Protein AF-A0A4Q2ZCG5-F1 (afdb_monomer_l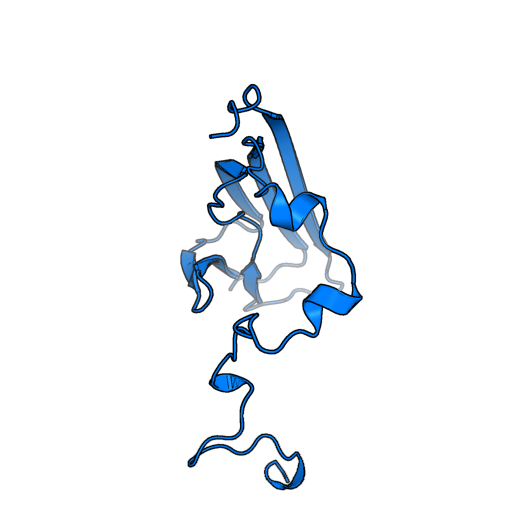ite)

Foldseek 3Di:
DDDWDPWADKDKDKDKDKAAAPFWDFFDKDKDQQAAADDPFKDWPDKDKAKPVGWDWDWDADPVRGTMIITTGGDTDRMIMMMMITIMIGTGDDDPPCRVPDDPVNVVDPPDPDPPPVVPDQDPVDGPDCVVVD

Radius of gyration: 21.61 Å; chains: 1; bounding box: 55×31×56 Å

Secondary structure (DSSP, 8-state):
-PPPPPPPPEEEEEEEEEEEEEEEE-SEEEEE--SPPPBTTEEEEEEEEEEES--PEEEEE-TT--EEEEEEE-S-EEEEEEEEEEEEEEPPP---HHHHH--TTGGGSTTS-----GGGS--SS----GGGG-

Structure (mmCIF, N/CA/C/O backbone):
data_AF-A0A4Q2ZCG5-F1
#
_entry.id   AF-A0A4Q2ZCG5-F1
#
loop_
_atom_site.group_PDB
_atom_site.id
_atom_site.type_symbol
_atom_site.label_atom_id
_atom_site.label_alt_id
_atom_site.label_comp_id
_atom_site.label_asym_id
_atom_site.label_entity_id
_atom_site.label_seq_id
_atom_site.pdbx_PDB_ins_code
_atom_site.Cartn_x
_atom_site.Cartn_y
_atom_site.Cartn_z
_atom_site.occupancy
_atom_site.B_iso_or_equiv
_atom_site.auth_seq_id
_atom_site.auth_comp_id
_atom_site.auth_asym_id
_atom_site.auth_atom_id
_atom_site.pdbx_PDB_model_num
ATOM 1 N N . MET A 1 1 ? 23.277 -1.415 -27.190 1.00 49.22 1 MET A N 1
ATOM 2 C CA . MET A 1 1 ? 22.906 -1.546 -25.762 1.00 49.22 1 MET A CA 1
ATOM 3 C C . MET A 1 1 ? 22.996 -0.164 -25.138 1.00 49.22 1 MET A C 1
ATOM 5 O O . MET A 1 1 ? 24.050 0.445 -25.248 1.00 49.22 1 MET A O 1
ATOM 9 N N . GLY A 1 2 ? 21.899 0.371 -24.598 1.00 56.81 2 GLY A N 1
ATOM 10 C CA . GLY A 1 2 ? 21.907 1.692 -23.958 1.00 56.81 2 GLY A CA 1
ATOM 11 C C . GLY A 1 2 ? 22.686 1.659 -22.643 1.00 56.81 2 GLY A C 1
ATOM 12 O O . GLY A 1 2 ? 22.575 0.694 -21.889 1.00 56.81 2 GLY A O 1
ATOM 13 N N . GLN A 1 3 ? 23.494 2.684 -22.386 1.00 56.38 3 GLN A N 1
ATOM 14 C CA . GLN A 1 3 ? 24.236 2.832 -21.134 1.00 56.38 3 GLN A CA 1
ATOM 15 C C . GLN A 1 3 ? 23.238 3.113 -19.990 1.00 56.38 3 GLN A C 1
ATOM 17 O O . GLN A 1 3 ? 22.343 3.942 -20.177 1.00 56.38 3 GLN A O 1
ATOM 22 N N . PRO A 1 4 ? 23.322 2.435 -18.829 1.00 59.47 4 PRO A N 1
ATOM 23 C CA . PRO A 1 4 ? 22.400 2.690 -17.728 1.00 59.47 4 PRO A CA 1
ATOM 24 C C . PRO A 1 4 ? 22.626 4.102 -17.176 1.00 59.47 4 PRO A C 1
ATOM 26 O O . PRO A 1 4 ? 23.760 4.495 -16.905 1.00 59.47 4 PRO A O 1
ATOM 29 N N . LEU A 1 5 ? 21.543 4.861 -16.994 1.00 59.69 5 LEU A N 1
ATOM 30 C CA . LEU A 1 5 ? 21.592 6.134 -16.272 1.00 59.69 5 LEU A CA 1
ATOM 31 C C . LEU A 1 5 ? 22.044 5.890 -14.816 1.00 59.69 5 LEU A C 1
ATOM 33 O O . LEU A 1 5 ? 21.872 4.782 -14.298 1.00 59.69 5 LEU A O 1
ATOM 37 N N . PRO A 1 6 ? 22.620 6.890 -14.125 1.00 67.38 6 PRO A N 1
ATOM 38 C CA . PRO A 1 6 ? 22.904 6.770 -12.698 1.00 67.38 6 PRO A CA 1
ATOM 39 C C . PRO A 1 6 ? 21.626 6.421 -11.912 1.00 67.38 6 PRO A C 1
ATOM 41 O O . PRO A 1 6 ? 20.523 6.771 -12.348 1.00 67.38 6 PRO A O 1
ATOM 44 N N . PRO A 1 7 ? 21.743 5.729 -10.760 1.00 71.25 7 PRO A N 1
ATOM 45 C CA . PRO A 1 7 ? 20.587 5.410 -9.933 1.00 71.25 7 PRO A CA 1
ATOM 46 C C . PRO A 1 7 ? 19.807 6.686 -9.612 1.00 71.25 7 PRO A C 1
ATOM 48 O O . PRO A 1 7 ? 20.383 7.704 -9.228 1.00 71.25 7 PRO A O 1
ATOM 51 N N . GLY A 1 8 ? 18.492 6.615 -9.793 1.00 82.31 8 GLY A N 1
ATOM 52 C CA . GLY A 1 8 ? 17.600 7.740 -9.578 1.00 82.31 8 GLY A CA 1
ATOM 53 C C . GLY A 1 8 ? 17.485 8.126 -8.099 1.00 82.31 8 GLY A C 1
ATOM 54 O O . GLY A 1 8 ? 17.989 7.428 -7.209 1.00 82.31 8 GLY A O 1
ATOM 55 N N . PRO A 1 9 ? 16.806 9.250 -7.818 1.00 91.88 9 PRO A N 1
ATOM 56 C CA . PRO A 1 9 ? 16.632 9.754 -6.463 1.00 91.88 9 PRO A CA 1
ATOM 57 C C . PRO A 1 9 ? 15.935 8.742 -5.544 1.00 91.88 9 PRO A C 1
ATOM 59 O O . PRO A 1 9 ? 15.133 7.906 -5.973 1.00 91.88 9 PRO A O 1
ATOM 62 N N . ILE A 1 10 ? 16.238 8.855 -4.248 1.00 95.25 10 ILE A N 1
ATOM 63 C CA . ILE A 1 10 ? 15.526 8.149 -3.182 1.00 95.25 10 ILE A CA 1
ATOM 64 C C . ILE A 1 10 ? 14.433 9.071 -2.649 1.00 95.25 10 ILE A C 1
ATOM 66 O O . ILE A 1 10 ? 14.727 10.160 -2.157 1.00 95.25 10 ILE A O 1
ATOM 70 N N . PHE A 1 11 ? 13.190 8.602 -2.666 1.00 95.94 11 PHE A N 1
ATOM 71 C CA . PHE A 1 11 ? 12.059 9.310 -2.079 1.00 95.94 11 PHE A CA 1
ATOM 72 C C . PHE A 1 11 ? 11.668 8.708 -0.736 1.00 95.94 11 PHE A C 1
ATOM 74 O O . PHE A 1 11 ? 11.770 7.499 -0.510 1.00 95.94 11 PHE A O 1
ATOM 81 N N . LYS A 1 12 ? 11.189 9.577 0.154 1.00 97.62 12 LYS A N 1
ATOM 82 C CA . LYS A 1 12 ? 10.501 9.206 1.390 1.00 97.62 12 LYS A CA 1
ATOM 83 C C . LYS A 1 12 ? 9.044 9.619 1.231 1.00 97.62 12 LYS A C 1
ATOM 85 O O . LYS A 1 12 ? 8.770 10.803 1.068 1.00 97.62 12 LYS A O 1
ATOM 90 N N . VAL A 1 13 ? 8.137 8.654 1.261 1.00 97.00 13 VAL A N 1
ATOM 91 C CA . VAL A 1 13 ? 6.699 8.866 1.088 1.00 97.00 13 VAL A CA 1
ATOM 92 C C . VAL A 1 13 ? 6.007 8.562 2.409 1.00 97.00 13 VAL A C 1
ATOM 94 O O . VAL A 1 13 ? 6.249 7.518 3.016 1.00 97.00 13 VAL A O 1
ATOM 97 N N . LEU A 1 14 ? 5.159 9.487 2.851 1.00 97.94 14 LEU A N 1
ATOM 98 C CA . LEU A 1 14 ? 4.271 9.320 3.993 1.00 97.94 14 LEU A CA 1
ATOM 99 C C . LEU A 1 14 ? 2.834 9.417 3.483 1.00 97.94 14 LEU A C 1
ATOM 101 O O . LEU A 1 14 ? 2.435 10.460 2.973 1.00 97.94 14 LEU A O 1
ATOM 105 N N . HIS A 1 15 ? 2.068 8.343 3.634 1.00 98.12 15 HIS A N 1
ATOM 106 C CA . HIS A 1 15 ? 0.624 8.345 3.430 1.00 98.12 15 HIS A CA 1
ATOM 107 C C . HIS A 1 15 ? -0.039 8.262 4.800 1.00 98.12 15 HIS A C 1
ATOM 109 O O . HIS A 1 15 ? 0.303 7.375 5.579 1.00 98.12 15 HIS A O 1
ATOM 115 N N . ARG A 1 16 ? -0.997 9.146 5.088 1.00 98.12 16 ARG A N 1
ATOM 116 C CA . ARG A 1 16 ? -1.832 9.035 6.285 1.00 98.12 16 ARG A CA 1
ATOM 117 C C . ARG A 1 16 ? -3.305 9.202 5.939 1.00 98.12 16 ARG A C 1
ATOM 119 O O . ARG A 1 16 ? -3.681 10.212 5.353 1.00 98.12 16 ARG A O 1
ATOM 126 N N . THR A 1 17 ? -4.114 8.240 6.360 1.00 98.38 17 THR A N 1
ATOM 127 C CA . THR A 1 17 ? -5.576 8.270 6.273 1.00 98.38 17 THR A CA 1
ATOM 128 C C . THR A 1 17 ? -6.137 8.252 7.686 1.00 98.38 17 THR A C 1
ATOM 130 O O . THR A 1 17 ? -5.731 7.419 8.495 1.00 98.38 17 THR A O 1
ATOM 133 N N . VAL A 1 18 ? -7.049 9.173 7.991 1.00 98.38 18 VAL A N 1
ATOM 134 C CA . VAL A 1 18 ? -7.738 9.238 9.284 1.00 98.38 18 VAL A CA 1
ATOM 135 C C . VAL A 1 18 ? -9.235 9.223 9.019 1.00 98.38 18 VAL A C 1
ATOM 137 O O . VAL A 1 18 ? -9.730 10.045 8.251 1.00 98.38 18 VAL A O 1
ATOM 140 N N . PHE A 1 19 ? -9.929 8.282 9.645 1.00 97.88 19 PHE A N 1
ATOM 141 C CA . PHE A 1 19 ? -11.381 8.236 9.712 1.00 97.88 19 PHE A CA 1
ATOM 142 C C . PHE A 1 19 ? -11.802 8.643 11.117 1.00 97.88 19 PHE A C 1
ATOM 144 O O . PHE A 1 19 ? -11.369 8.014 12.083 1.00 97.88 19 PHE A O 1
ATOM 151 N N . ASP A 1 20 ? -12.648 9.663 11.211 1.00 98.19 20 ASP A N 1
ATOM 152 C CA . ASP A 1 20 ? -13.323 10.071 12.438 1.00 98.19 20 ASP A CA 1
ATOM 153 C C . ASP A 1 20 ? -14.822 9.809 12.257 1.00 98.19 20 ASP A C 1
ATOM 155 O O . ASP A 1 20 ? -15.456 10.356 11.354 1.00 98.19 20 ASP A O 1
ATOM 159 N N . TYR A 1 21 ? -15.369 8.929 13.091 1.00 97.12 21 TYR A N 1
ATOM 160 C CA . TYR A 1 21 ? -16.764 8.506 13.053 1.00 97.12 21 TYR A CA 1
ATOM 161 C C . TYR A 1 21 ? -17.584 9.283 14.090 1.00 97.12 21 TYR A C 1
ATOM 163 O O . TYR A 1 21 ? -17.135 9.532 15.214 1.00 97.12 21 TYR A O 1
ATOM 171 N N . ASP A 1 22 ? -18.811 9.640 13.728 1.00 97.44 22 ASP A N 1
ATOM 172 C CA . ASP A 1 22 ? -19.776 10.319 14.597 1.00 97.44 22 ASP A CA 1
ATOM 173 C C . ASP A 1 22 ? -20.285 9.412 15.738 1.00 97.44 22 ASP A C 1
ATOM 175 O O . ASP A 1 22 ? -20.504 9.873 16.866 1.00 97.44 22 ASP A O 1
ATOM 179 N N . ALA A 1 23 ? -20.371 8.105 15.485 1.00 97.06 23 ALA A N 1
ATOM 180 C CA . ALA A 1 23 ? -20.676 7.057 16.456 1.00 97.06 23 ALA A CA 1
ATOM 181 C C . ALA A 1 23 ? -19.600 5.946 16.476 1.00 97.06 23 ALA A C 1
ATOM 183 O O . ALA A 1 23 ? -18.845 5.802 15.515 1.00 97.06 23 ALA A O 1
ATOM 184 N N . PRO A 1 24 ? -19.483 5.152 17.566 1.00 96.56 24 PRO A N 1
ATOM 185 C CA . PRO A 1 24 ? -18.571 4.010 17.600 1.00 96.56 24 PRO A CA 1
ATOM 186 C C . PRO A 1 24 ? -18.913 2.981 16.518 1.00 96.56 24 PRO A C 1
ATOM 188 O O . PRO A 1 24 ? -20.063 2.557 16.406 1.00 96.56 24 PRO A O 1
ATOM 191 N N . VAL A 1 25 ? -17.901 2.555 15.767 1.00 96.69 25 VAL A N 1
ATOM 192 C CA . VAL A 1 25 ? -17.990 1.449 14.809 1.00 96.69 25 VAL A CA 1
ATOM 193 C C . VAL A 1 25 ? -17.293 0.206 15.368 1.00 96.69 25 VAL A C 1
ATOM 195 O O . VAL A 1 25 ? -16.370 0.310 16.182 1.00 96.69 25 VAL A O 1
ATOM 198 N N . ARG A 1 26 ? -17.729 -0.974 14.918 1.00 95.44 26 ARG A N 1
ATOM 199 C CA . ARG A 1 26 ? -17.186 -2.293 15.287 1.00 95.44 26 ARG A CA 1
ATOM 200 C C . ARG A 1 26 ? -16.912 -3.115 14.044 1.00 95.44 26 ARG A C 1
ATOM 202 O O . ARG A 1 26 ? -17.400 -2.771 12.971 1.00 95.44 26 ARG A O 1
ATOM 209 N N . ASP A 1 27 ? -16.145 -4.187 14.220 1.00 93.75 27 ASP A N 1
ATOM 210 C CA . ASP A 1 27 ? -15.863 -5.176 13.177 1.00 93.75 27 ASP A CA 1
ATOM 211 C C . ASP A 1 27 ? -15.425 -4.522 11.857 1.00 93.75 27 ASP A C 1
ATOM 213 O O . ASP A 1 27 ? -15.906 -4.848 10.777 1.00 93.75 27 ASP A O 1
ATOM 217 N N . SER A 1 28 ? -14.511 -3.550 11.943 1.00 95.50 28 SER A N 1
ATOM 218 C CA . SER A 1 28 ? -14.011 -2.836 10.767 1.00 95.50 28 SER A CA 1
ATOM 219 C C . SER A 1 28 ? -12.973 -3.693 10.042 1.00 95.50 28 SER A C 1
ATOM 221 O O . SER A 1 28 ? -11.848 -3.866 10.523 1.00 95.50 28 SER A O 1
ATOM 223 N N . LEU A 1 29 ? -13.350 -4.232 8.881 1.00 97.25 29 LEU A N 1
ATOM 224 C CA . LEU A 1 29 ? -12.471 -5.001 7.997 1.00 97.25 29 LEU A CA 1
ATOM 225 C C . LEU A 1 29 ? -11.900 -4.093 6.912 1.00 97.25 29 LEU A C 1
ATOM 227 O O . LEU A 1 29 ? -12.645 -3.400 6.222 1.00 97.25 29 LEU A O 1
ATOM 231 N N . ASN A 1 30 ? -10.580 -4.111 6.742 1.00 97.75 30 ASN A N 1
ATOM 232 C CA . ASN A 1 30 ? -9.903 -3.198 5.831 1.00 97.75 30 ASN A CA 1
ATOM 233 C C . ASN A 1 30 ? -8.848 -3.916 4.994 1.00 97.75 30 ASN A C 1
ATOM 235 O O . ASN A 1 30 ? -8.073 -4.731 5.499 1.00 97.75 30 ASN A O 1
ATOM 239 N N . THR A 1 31 ? -8.771 -3.524 3.725 1.00 97.69 31 THR A N 1
ATOM 240 C CA . THR A 1 31 ? -7.748 -3.958 2.773 1.00 97.69 31 THR A CA 1
ATOM 241 C C . THR A 1 31 ? -7.009 -2.734 2.241 1.00 97.69 31 THR A C 1
ATOM 243 O O . THR A 1 31 ? -7.630 -1.772 1.796 1.00 97.69 31 THR A O 1
ATOM 246 N N . LEU A 1 32 ? -5.679 -2.755 2.293 1.00 97.38 32 LEU A N 1
ATOM 247 C CA . LEU A 1 32 ? -4.818 -1.632 1.939 1.00 97.38 32 LEU A CA 1
ATOM 248 C C . LEU A 1 32 ? -3.828 -2.012 0.838 1.00 97.38 32 LEU A C 1
ATOM 250 O O . LEU A 1 32 ? -3.139 -3.029 0.931 1.00 97.38 32 LEU A O 1
ATOM 254 N N . HIS A 1 33 ? -3.658 -1.100 -0.117 1.00 96.38 33 HIS A N 1
ATOM 255 C CA . HIS A 1 33 ? -2.631 -1.146 -1.160 1.00 96.38 33 HIS A CA 1
ATOM 256 C C . HIS A 1 33 ? -1.666 0.032 -0.969 1.00 96.38 33 HIS A C 1
ATOM 258 O O . HIS A 1 33 ? -1.613 0.965 -1.766 1.00 96.38 33 HIS A O 1
ATOM 264 N N . LEU A 1 34 ? -0.959 0.028 0.165 1.00 96.56 34 LEU A N 1
ATOM 265 C CA . LEU A 1 34 ? -0.073 1.119 0.599 1.00 96.56 34 LEU A CA 1
ATOM 266 C C . LEU A 1 34 ? 1.415 0.747 0.577 1.00 96.56 34 LEU A C 1
ATOM 268 O O . LEU A 1 34 ? 2.241 1.485 1.115 1.00 96.56 34 LEU A O 1
ATOM 272 N N . GLU A 1 35 ? 1.761 -0.386 -0.028 1.00 95.31 35 GLU A N 1
ATOM 273 C CA . GLU A 1 35 ? 3.138 -0.790 -0.292 1.00 95.31 35 GLU A CA 1
ATOM 274 C C . GLU A 1 35 ? 3.315 -0.999 -1.802 1.00 95.31 35 GLU A C 1
ATOM 276 O O . GLU A 1 35 ? 2.577 -1.785 -2.399 1.00 95.31 35 GLU A O 1
ATOM 281 N N . PRO A 1 36 ? 4.276 -0.316 -2.447 1.00 92.94 36 PRO A N 1
ATOM 282 C CA . PRO A 1 36 ? 4.525 -0.516 -3.863 1.00 92.94 36 PRO A CA 1
ATOM 283 C C . PRO A 1 36 ? 5.101 -1.909 -4.110 1.00 92.94 36 PRO A C 1
ATOM 285 O O . PRO A 1 36 ? 6.068 -2.312 -3.454 1.00 92.94 36 PRO A O 1
ATOM 288 N N . ARG A 1 37 ? 4.570 -2.605 -5.119 1.00 89.38 37 ARG A N 1
ATOM 289 C CA . ARG A 1 37 ? 5.207 -3.814 -5.650 1.00 89.38 37 ARG A CA 1
ATOM 290 C C . ARG A 1 37 ? 6.589 -3.491 -6.217 1.00 89.38 37 ARG A C 1
ATOM 292 O O . ARG A 1 37 ? 6.872 -2.360 -6.619 1.00 89.38 37 ARG A O 1
ATOM 299 N N . THR A 1 38 ? 7.443 -4.506 -6.291 1.00 81.06 38 THR A N 1
ATOM 300 C CA . THR A 1 38 ? 8.738 -4.363 -6.966 1.00 81.06 38 THR A CA 1
ATOM 301 C C . THR A 1 38 ? 8.517 -4.179 -8.461 1.00 81.06 38 THR A C 1
ATOM 303 O O . THR A 1 38 ? 7.670 -4.844 -9.057 1.00 81.06 38 THR A O 1
ATOM 306 N N . PHE A 1 39 ? 9.268 -3.264 -9.066 1.00 84.75 39 PHE A N 1
ATOM 307 C CA . PHE A 1 39 ? 9.116 -2.923 -10.471 1.00 84.75 39 PHE A CA 1
ATOM 308 C C . PHE A 1 39 ? 10.489 -2.708 -11.121 1.00 84.75 39 PHE A C 1
ATOM 310 O O . PHE A 1 39 ? 11.405 -2.248 -10.439 1.00 84.75 39 PHE A O 1
ATOM 317 N N . PRO A 1 40 ? 10.685 -3.004 -12.420 1.00 85.62 40 PRO A N 1
ATOM 318 C CA . PRO A 1 40 ? 12.027 -2.974 -13.011 1.00 85.62 40 PRO A CA 1
ATOM 319 C C . PRO A 1 40 ? 12.709 -1.598 -12.944 1.00 85.62 40 PRO A C 1
ATOM 321 O O . PRO A 1 40 ? 13.932 -1.511 -12.914 1.00 85.62 40 PRO A O 1
ATOM 324 N N . PHE A 1 41 ? 11.917 -0.528 -12.873 1.00 87.81 41 PHE A N 1
ATOM 325 C CA . PHE A 1 41 ? 12.379 0.862 -12.825 1.00 87.81 41 PHE A CA 1
ATOM 326 C C . PHE A 1 41 ? 12.145 1.526 -11.455 1.00 87.81 41 PHE A C 1
ATOM 328 O O . PHE A 1 41 ? 12.355 2.726 -11.294 1.00 87.81 41 PHE A O 1
ATOM 335 N N . GLN A 1 42 ? 11.743 0.762 -10.433 1.00 90.56 42 GLN A N 1
ATOM 336 C CA . GLN A 1 42 ? 11.585 1.271 -9.071 1.00 90.56 42 GLN A CA 1
ATOM 337 C C . GLN A 1 42 ? 11.782 0.169 -8.028 1.00 90.56 42 GLN A C 1
ATOM 339 O O . GLN A 1 42 ? 11.108 -0.861 -8.042 1.00 90.56 42 GLN A O 1
ATOM 344 N N . ARG A 1 43 ? 12.644 0.433 -7.047 1.00 91.00 43 ARG A N 1
ATOM 345 C CA . ARG A 1 43 ? 12.888 -0.467 -5.919 1.00 91.00 43 ARG A CA 1
ATOM 346 C C . ARG A 1 43 ? 12.321 0.099 -4.623 1.00 91.00 43 ARG A C 1
ATOM 348 O O . ARG A 1 43 ? 12.676 1.205 -4.220 1.00 91.00 43 ARG A O 1
ATOM 355 N N . THR A 1 44 ? 11.505 -0.687 -3.929 1.00 93.94 44 THR A N 1
ATOM 356 C CA . THR A 1 44 ? 11.084 -0.394 -2.552 1.00 93.94 44 THR A CA 1
ATOM 357 C C . THR A 1 44 ? 12.218 -0.773 -1.597 1.00 93.94 44 THR A C 1
ATOM 359 O O . THR A 1 44 ? 12.629 -1.927 -1.549 1.00 93.94 44 THR A O 1
ATOM 362 N N . LEU A 1 45 ? 12.762 0.202 -0.864 1.00 94.56 45 LEU A N 1
ATOM 363 C CA . LEU A 1 45 ? 13.845 -0.003 0.109 1.00 94.56 45 LEU A CA 1
ATOM 364 C C . LEU A 1 45 ? 13.304 -0.371 1.496 1.00 94.56 45 LEU A C 1
ATOM 366 O O . LEU A 1 45 ? 13.912 -1.153 2.217 1.00 94.56 45 LEU A O 1
ATOM 370 N N . SER A 1 46 ? 12.180 0.228 1.883 1.00 95.94 46 SER A N 1
ATOM 371 C CA . SER A 1 46 ? 11.461 -0.086 3.118 1.00 95.94 46 SER A CA 1
ATOM 372 C C . SER A 1 46 ? 10.012 0.358 2.984 1.00 95.94 46 SER A C 1
ATOM 374 O O . SER A 1 46 ? 9.773 1.448 2.464 1.00 95.94 46 SER A O 1
ATOM 376 N N . ALA A 1 47 ? 9.074 -0.411 3.518 1.00 96.31 47 ALA A N 1
ATOM 377 C CA . ALA A 1 47 ? 7.678 -0.021 3.651 1.00 96.31 47 ALA A CA 1
ATOM 378 C C . ALA A 1 47 ? 7.172 -0.490 5.015 1.00 96.31 47 ALA A C 1
ATOM 380 O O . ALA A 1 47 ? 7.409 -1.631 5.406 1.00 96.31 47 ALA A O 1
ATOM 381 N N . VAL A 1 48 ? 6.534 0.406 5.763 1.00 96.75 48 VAL A N 1
ATOM 382 C CA . VAL A 1 48 ? 5.953 0.098 7.072 1.00 96.75 48 VAL A CA 1
ATOM 383 C C . VAL A 1 48 ? 4.557 0.681 7.124 1.00 96.75 48 VAL A C 1
ATOM 385 O O . VAL A 1 48 ? 4.391 1.882 6.916 1.00 96.75 48 VAL A O 1
ATOM 388 N N . VAL A 1 49 ? 3.583 -0.163 7.454 1.00 97.62 49 VAL A N 1
ATOM 389 C CA . VAL A 1 49 ? 2.199 0.237 7.706 1.00 97.62 49 VAL A CA 1
ATOM 390 C C . VAL A 1 49 ? 1.932 0.180 9.205 1.00 97.62 49 VAL A C 1
ATOM 392 O O . VAL A 1 49 ? 2.257 -0.803 9.871 1.00 97.62 49 VAL A O 1
ATOM 395 N N . LYS A 1 50 ? 1.339 1.244 9.738 1.00 97.75 50 LYS A N 1
ATOM 396 C CA . LYS A 1 50 ? 0.859 1.349 11.113 1.00 97.75 50 LYS A CA 1
ATOM 397 C C . LYS A 1 50 ? -0.636 1.608 11.096 1.00 97.75 50 LYS A C 1
ATOM 399 O O . LYS A 1 50 ? -1.117 2.388 10.281 1.00 97.75 50 LYS A O 1
ATOM 404 N N . VAL A 1 51 ? -1.343 0.964 12.014 1.00 98.25 51 VAL A N 1
ATOM 405 C CA . VAL A 1 51 ? -2.788 1.109 12.186 1.00 98.25 51 VAL A CA 1
ATOM 406 C C . VAL A 1 51 ? -3.068 1.412 13.652 1.00 98.25 51 VAL A C 1
ATOM 408 O O . VAL A 1 51 ? -2.490 0.778 14.536 1.00 98.25 51 VAL A O 1
ATOM 411 N N . LEU A 1 52 ? -3.932 2.392 13.895 1.00 97.81 52 LEU A N 1
ATOM 412 C CA . LEU A 1 52 ? -4.479 2.741 15.199 1.00 97.81 52 LEU A CA 1
ATOM 413 C C . LEU A 1 52 ? -6.013 2.705 15.111 1.00 97.81 52 LEU A C 1
ATOM 415 O O . LEU A 1 52 ? -6.552 3.384 14.240 1.00 97.81 52 LEU A O 1
ATOM 419 N N . PRO A 1 53 ? -6.726 1.971 15.986 1.00 97.25 53 PRO A N 1
ATOM 420 C CA . PRO A 1 53 ? -6.223 1.179 17.112 1.00 97.25 53 PRO A CA 1
ATOM 421 C C . PRO A 1 53 ? -5.283 0.046 16.688 1.00 97.25 53 PRO A C 1
ATOM 423 O O . PRO A 1 53 ? -5.395 -0.492 15.588 1.00 97.25 53 PRO A O 1
ATOM 426 N N . ALA A 1 54 ? -4.323 -0.285 17.556 1.00 96.50 54 ALA A N 1
ATOM 427 C CA . ALA A 1 54 ? -3.312 -1.287 17.244 1.00 96.50 54 ALA A CA 1
ATOM 428 C C . ALA A 1 54 ? -3.971 -2.655 17.031 1.00 96.50 54 ALA A C 1
ATOM 430 O O . ALA A 1 54 ? -4.626 -3.192 17.922 1.00 96.50 54 ALA A O 1
ATOM 431 N N . THR A 1 55 ? -3.777 -3.219 15.844 1.00 96.06 55 THR A N 1
ATOM 432 C CA . THR A 1 55 ? -4.297 -4.532 15.465 1.00 96.06 55 THR A CA 1
ATOM 433 C C . THR A 1 55 ? -3.274 -5.282 14.618 1.00 96.06 55 THR A C 1
ATOM 435 O O . THR A 1 55 ? -2.277 -4.719 14.152 1.00 96.06 55 THR A O 1
ATOM 438 N N . ARG A 1 56 ? -3.502 -6.579 14.422 1.00 96.44 56 ARG A N 1
ATOM 439 C CA . ARG A 1 56 ? -2.653 -7.413 13.582 1.00 96.44 56 ARG A CA 1
ATOM 440 C C . ARG A 1 56 ? -2.915 -7.105 12.110 1.00 96.44 56 ARG A C 1
ATOM 442 O O . ARG A 1 56 ? -4.014 -7.318 11.607 1.00 96.44 56 ARG A O 1
ATOM 449 N N . VAL A 1 57 ? -1.864 -6.695 11.409 1.00 97.50 57 VAL A N 1
ATOM 450 C CA . VAL A 1 57 ? -1.880 -6.501 9.956 1.00 97.50 57 VAL A CA 1
ATOM 451 C C . VAL A 1 57 ? -1.281 -7.734 9.281 1.00 97.50 57 VAL A C 1
ATOM 453 O O . VAL A 1 57 ? -0.133 -8.100 9.534 1.00 97.50 57 VAL A O 1
ATOM 456 N N . ARG A 1 58 ? -2.063 -8.402 8.432 1.00 97.44 58 ARG A N 1
ATOM 457 C CA . ARG A 1 58 ? -1.607 -9.479 7.544 1.00 97.44 58 ARG A CA 1
ATOM 458 C C . ARG A 1 58 ? -1.118 -8.867 6.236 1.00 97.44 58 ARG A C 1
ATOM 460 O O . ARG A 1 58 ? -1.769 -7.971 5.719 1.00 97.44 58 ARG A O 1
ATOM 467 N N . ARG A 1 59 ? -0.013 -9.368 5.688 1.00 96.62 59 ARG A N 1
ATOM 468 C CA . ARG A 1 59 ? 0.547 -8.947 4.394 1.00 96.62 59 ARG A CA 1
ATOM 469 C C . ARG A 1 59 ? 0.585 -10.146 3.451 1.00 96.62 59 ARG A C 1
ATOM 471 O O . ARG A 1 59 ? 1.080 -11.197 3.851 1.00 96.62 59 ARG A O 1
ATOM 478 N N . PHE A 1 60 ? 0.084 -9.995 2.231 1.00 96.19 60 PHE A N 1
ATOM 479 C CA . PHE A 1 60 ? 0.087 -11.034 1.195 1.00 96.19 60 PHE A CA 1
ATOM 480 C C . PHE A 1 60 ? 0.117 -10.410 -0.209 1.00 96.19 60 PHE A C 1
ATOM 482 O O . PHE A 1 60 ? 0.008 -9.193 -0.348 1.00 96.19 60 PHE A O 1
ATOM 489 N N . HIS A 1 61 ? 0.297 -11.238 -1.238 1.00 95.38 61 HIS A N 1
ATOM 490 C CA . HIS A 1 61 ? 0.198 -10.829 -2.641 1.00 95.38 61 HIS A CA 1
ATOM 491 C C . HIS A 1 61 ? -1.175 -11.226 -3.190 1.00 95.38 61 HIS A C 1
ATOM 493 O O . HIS A 1 61 ? -1.623 -12.350 -2.954 1.00 95.38 61 HIS A O 1
ATOM 499 N N . ASP A 1 62 ? -1.864 -10.295 -3.851 1.00 91.56 62 ASP A N 1
ATOM 500 C CA . ASP A 1 62 ? -3.137 -10.578 -4.523 1.00 91.56 62 ASP A CA 1
ATOM 501 C C . ASP A 1 62 ? -2.918 -11.270 -5.885 1.00 91.56 62 ASP A C 1
ATOM 503 O O . ASP A 1 62 ? -1.788 -11.532 -6.298 1.00 91.56 62 ASP A O 1
ATOM 507 N N . 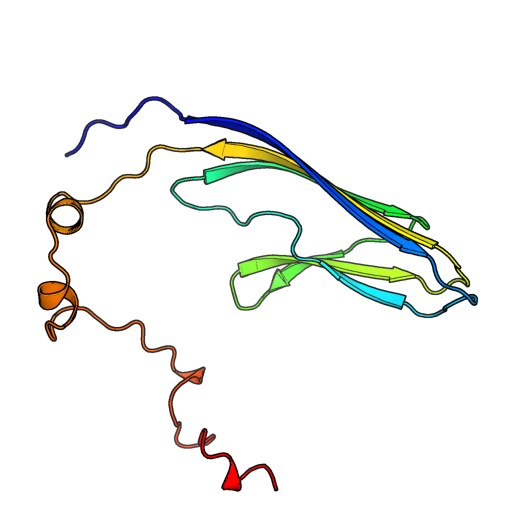LEU A 1 63 ? -4.006 -11.545 -6.613 1.00 89.50 63 LEU A N 1
ATOM 508 C CA . LEU A 1 63 ? -3.960 -12.167 -7.946 1.00 89.50 63 LEU A CA 1
ATOM 509 C C . LEU A 1 63 ? -3.154 -11.351 -8.981 1.00 89.50 63 LEU A C 1
ATOM 511 O O . LEU A 1 63 ? -2.727 -11.891 -9.998 1.00 89.50 63 LEU A O 1
ATOM 515 N N . PHE A 1 64 ? -2.954 -10.056 -8.736 1.00 88.19 64 PHE A N 1
ATOM 516 C CA . PHE A 1 64 ? -2.225 -9.135 -9.607 1.00 88.19 64 PHE A CA 1
ATOM 517 C C . PHE A 1 64 ? -0.803 -8.845 -9.097 1.00 88.19 64 PHE A C 1
ATOM 519 O O . PHE A 1 64 ? -0.144 -7.921 -9.593 1.00 88.19 64 PHE A O 1
ATOM 526 N N . GLU A 1 65 ? -0.328 -9.626 -8.119 1.00 89.00 65 GLU A N 1
ATOM 527 C CA . GLU A 1 65 ? 0.968 -9.482 -7.450 1.00 89.00 65 GLU A CA 1
ATOM 528 C C . GLU A 1 65 ? 1.150 -8.143 -6.713 1.00 89.00 65 GLU A C 1
ATOM 530 O O . GLU A 1 65 ? 2.273 -7.737 -6.382 1.00 89.00 65 GLU A O 1
ATOM 535 N N . ASN A 1 66 ? 0.057 -7.436 -6.415 1.00 92.50 66 ASN A N 1
ATOM 536 C CA . ASN A 1 66 ? 0.109 -6.254 -5.567 1.00 92.50 66 ASN A CA 1
ATOM 537 C C . ASN A 1 66 ? 0.351 -6.670 -4.119 1.00 92.50 66 ASN A C 1
ATOM 539 O O . ASN A 1 66 ? -0.240 -7.630 -3.618 1.00 92.50 66 ASN A O 1
ATOM 543 N N . VAL A 1 67 ? 1.172 -5.894 -3.411 1.00 95.88 67 VAL A N 1
ATOM 544 C CA . VAL A 1 67 ? 1.350 -6.092 -1.975 1.00 95.88 67 VAL A CA 1
ATOM 545 C C . VAL A 1 67 ? 0.126 -5.556 -1.242 1.00 95.88 67 VAL A C 1
ATOM 547 O O . VAL A 1 67 ? -0.088 -4.347 -1.132 1.00 95.88 67 VAL A O 1
ATOM 550 N N . THR A 1 68 ? -0.653 -6.482 -0.705 1.00 97.44 68 THR A N 1
ATOM 551 C CA . THR A 1 68 ? -1.912 -6.213 -0.023 1.00 97.44 68 THR A CA 1
ATOM 552 C C . THR A 1 68 ? -1.738 -6.382 1.477 1.00 97.44 68 THR A C 1
ATOM 554 O O . THR A 1 68 ? -1.151 -7.360 1.948 1.00 97.44 68 THR A O 1
ATOM 557 N N . HIS A 1 69 ? -2.267 -5.431 2.242 1.00 97.88 69 HIS A N 1
ATOM 558 C CA . HIS A 1 69 ? -2.356 -5.527 3.693 1.00 97.88 69 HIS A CA 1
ATOM 559 C C . HIS A 1 69 ? -3.811 -5.668 4.113 1.00 97.88 69 HIS A C 1
ATOM 561 O O . HIS A 1 69 ? -4.665 -4.931 3.638 1.00 97.88 69 HIS A O 1
ATOM 567 N N . HIS A 1 70 ? -4.094 -6.577 5.034 1.00 98.12 70 HIS A N 1
ATOM 568 C CA . HIS A 1 70 ? -5.430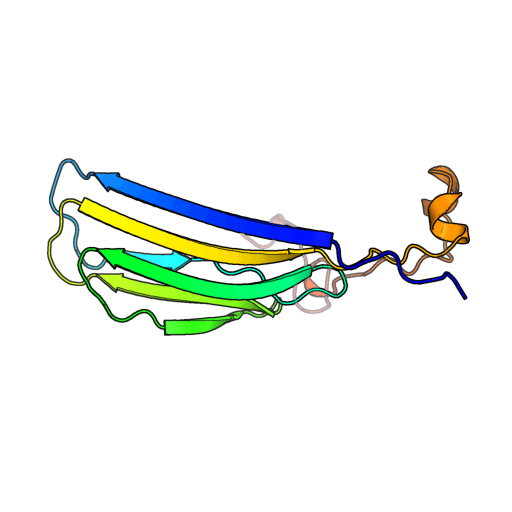 -6.783 5.578 1.00 98.12 70 HIS A CA 1
ATOM 569 C C . HIS A 1 70 ? -5.395 -6.735 7.094 1.00 98.12 70 HIS A C 1
ATOM 571 O O . HIS A 1 70 ? -4.542 -7.372 7.714 1.00 98.12 70 HIS A O 1
ATOM 577 N N . PHE A 1 71 ? -6.340 -6.027 7.695 1.00 98.25 71 PHE A N 1
ATOM 578 C CA . PHE A 1 71 ? -6.496 -5.994 9.142 1.00 98.25 71 PHE A CA 1
ATOM 579 C C . PHE A 1 71 ? -7.963 -5.873 9.539 1.00 98.25 71 PHE A C 1
ATOM 581 O O . PHE A 1 71 ? -8.818 -5.466 8.752 1.00 98.25 71 PHE A O 1
ATOM 588 N N . GLU A 1 72 ? -8.226 -6.227 10.791 1.00 97.94 72 GLU A N 1
ATOM 589 C CA . GLU A 1 72 ? -9.558 -6.227 11.386 1.00 97.94 72 GLU A CA 1
ATOM 590 C C . GLU A 1 72 ? -9.493 -5.489 12.727 1.00 97.94 72 GLU A C 1
ATOM 592 O O . GLU A 1 72 ? -8.622 -5.768 13.555 1.00 97.94 72 GLU A O 1
ATOM 597 N N . VAL A 1 73 ? -10.393 -4.529 12.943 1.00 97.62 73 VAL A N 1
ATOM 598 C CA . VAL A 1 73 ? -10.568 -3.844 14.231 1.00 97.62 73 VAL A CA 1
ATOM 599 C C . VAL A 1 73 ? -11.918 -4.258 14.805 1.00 97.62 73 VAL A C 1
ATOM 601 O O . VAL A 1 73 ? -12.953 -3.711 14.436 1.00 97.62 73 VAL A O 1
ATOM 604 N N . LEU A 1 74 ? -11.892 -5.253 15.693 1.00 95.56 74 LEU A N 1
ATOM 605 C CA . LEU A 1 74 ? -13.095 -5.848 16.295 1.00 95.56 74 LEU A CA 1
ATOM 606 C C . LEU A 1 74 ? -13.683 -4.980 17.425 1.00 95.56 74 LEU A C 1
ATOM 608 O O . LEU A 1 74 ? -14.882 -4.996 17.692 1.00 95.56 74 LEU A O 1
ATOM 612 N N . GLY A 1 75 ? -12.827 -4.219 18.113 1.00 95.06 75 GLY A N 1
ATOM 613 C CA . GLY A 1 75 ? -13.234 -3.342 19.210 1.00 95.06 75 GLY A CA 1
ATOM 614 C C . GLY A 1 75 ? -13.977 -2.092 18.736 1.00 95.06 75 GLY A C 1
ATOM 615 O O . GLY A 1 75 ? -13.725 -1.587 17.639 1.00 95.06 75 GLY A O 1
ATOM 616 N N . ASP A 1 76 ? -14.843 -1.567 19.608 1.00 96.75 76 ASP A N 1
ATOM 617 C CA . ASP A 1 76 ? -15.470 -0.258 19.421 1.00 96.75 76 ASP A CA 1
ATOM 618 C C . ASP A 1 76 ? -14.392 0.816 19.241 1.00 96.75 76 ASP A C 1
ATOM 620 O O . ASP A 1 76 ? -13.487 0.960 20.069 1.00 96.75 76 ASP A O 1
ATOM 624 N N . HIS A 1 77 ? -14.499 1.603 18.178 1.00 97.38 77 HIS A N 1
ATOM 625 C CA . HIS A 1 77 ? -13.640 2.761 17.970 1.00 97.38 77 HIS A CA 1
ATOM 626 C C . HIS A 1 77 ? -14.401 3.879 17.268 1.00 97.38 77 HIS A C 1
ATOM 628 O O . HIS A 1 77 ? -15.309 3.647 16.479 1.00 97.38 77 HIS A O 1
ATOM 634 N N . ARG A 1 78 ? -14.023 5.122 17.570 1.00 98.31 78 ARG A N 1
ATOM 635 C CA . ARG A 1 78 ? -14.517 6.321 16.870 1.00 98.31 78 ARG A CA 1
ATOM 636 C C . ARG A 1 78 ? -13.490 6.903 15.911 1.00 98.31 78 ARG A C 1
ATOM 638 O O . ARG A 1 78 ? -13.801 7.828 15.177 1.00 98.31 78 ARG A O 1
ATOM 645 N N . ARG A 1 79 ? -12.266 6.377 15.932 1.00 98.19 79 ARG A N 1
ATOM 646 C CA . ARG A 1 79 ? -11.173 6.854 15.099 1.00 98.19 79 ARG A CA 1
ATOM 647 C C . ARG A 1 79 ? -10.346 5.687 14.597 1.00 98.19 79 ARG A C 1
ATOM 649 O O . ARG A 1 79 ? -9.965 4.833 15.394 1.00 98.19 79 ARG A O 1
ATOM 656 N N . LEU A 1 80 ? -10.071 5.680 13.299 1.00 98.31 80 LEU A N 1
ATOM 657 C CA . LEU A 1 80 ? -9.163 4.752 12.634 1.00 98.31 80 LEU A CA 1
ATOM 658 C C . LEU A 1 80 ? -8.091 5.570 11.913 1.00 98.31 80 LEU A C 1
ATOM 660 O O . LEU A 1 80 ? -8.401 6.370 11.037 1.00 98.31 80 LEU A O 1
ATOM 664 N N . GLU A 1 81 ? -6.830 5.381 12.278 1.00 98.50 81 GLU A N 1
ATOM 665 C CA . GLU A 1 81 ? -5.689 6.032 11.641 1.00 98.50 81 GLU A CA 1
ATOM 666 C C . GLU A 1 81 ? -4.776 4.982 11.015 1.00 98.50 81 GLU A C 1
ATOM 668 O O . GLU A 1 81 ? -4.327 4.046 11.673 1.00 98.50 81 GLU A O 1
ATOM 673 N N . ILE A 1 82 ? -4.504 5.151 9.726 1.00 98.50 82 ILE A N 1
ATOM 674 C CA . ILE A 1 82 ? -3.641 4.285 8.933 1.00 98.50 82 ILE A CA 1
ATOM 675 C C . ILE A 1 82 ? -2.502 5.148 8.409 1.00 98.50 82 ILE A C 1
ATOM 677 O O . ILE A 1 82 ? -2.727 6.154 7.737 1.00 98.50 82 ILE A O 1
ATOM 681 N N . GLU A 1 83 ? -1.271 4.751 8.697 1.00 98.50 83 GLU A N 1
ATOM 682 C CA . GLU A 1 83 ? -0.070 5.447 8.253 1.00 98.50 83 GLU A CA 1
ATOM 683 C C . GLU A 1 83 ? 0.844 4.477 7.501 1.00 98.50 83 GLU A C 1
ATOM 685 O O . GLU A 1 83 ? 1.204 3.426 8.024 1.00 98.50 83 GLU A O 1
ATOM 690 N N . SER A 1 84 ? 1.259 4.839 6.288 1.00 98.25 84 SER A N 1
ATOM 691 C CA . SER A 1 84 ? 2.293 4.130 5.533 1.00 98.25 84 SER A CA 1
ATOM 692 C C . SER A 1 84 ? 3.519 5.016 5.356 1.00 98.25 84 SER A C 1
ATOM 694 O O . SER A 1 84 ? 3.421 6.163 4.916 1.00 98.25 84 SER A O 1
ATOM 696 N N . ARG A 1 85 ? 4.691 4.479 5.700 1.00 98.31 85 ARG A N 1
ATOM 697 C CA . ARG A 1 85 ? 5.999 5.115 5.512 1.00 98.31 85 ARG A CA 1
ATOM 698 C C . ARG A 1 85 ? 6.829 4.274 4.566 1.00 98.31 85 ARG A C 1
ATOM 700 O O . ARG A 1 85 ? 7.195 3.146 4.894 1.00 98.31 85 ARG A O 1
ATOM 707 N N . ILE A 1 86 ? 7.162 4.844 3.417 1.00 97.88 86 ILE A N 1
ATOM 708 C CA . ILE A 1 86 ? 7.828 4.133 2.332 1.00 97.88 86 ILE A CA 1
ATOM 709 C C . ILE A 1 86 ? 9.111 4.872 1.969 1.00 97.88 86 I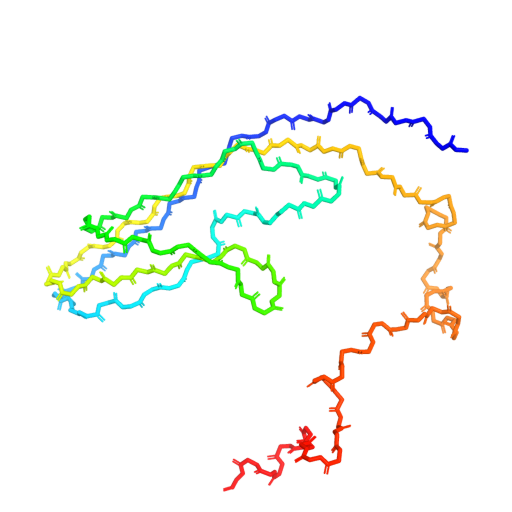LE A C 1
ATOM 711 O O . ILE A 1 86 ? 9.146 6.099 1.879 1.00 97.88 86 ILE A O 1
ATOM 715 N N . ARG A 1 87 ? 10.181 4.119 1.731 1.00 97.12 87 ARG A N 1
ATOM 716 C CA . ARG A 1 87 ? 11.380 4.605 1.054 1.00 97.12 87 ARG A CA 1
ATOM 717 C C . ARG A 1 87 ? 11.492 3.875 -0.266 1.00 97.12 87 ARG A C 1
ATOM 719 O O . ARG A 1 87 ? 11.585 2.650 -0.270 1.00 97.12 87 ARG A O 1
ATOM 726 N N . ILE A 1 88 ? 11.501 4.617 -1.362 1.00 95.44 88 ILE A N 1
ATOM 727 C CA . ILE A 1 88 ? 11.651 4.064 -2.709 1.00 95.44 88 ILE A CA 1
ATOM 728 C C . ILE A 1 88 ? 12.876 4.665 -3.379 1.00 95.44 88 ILE A C 1
ATOM 730 O O . ILE A 1 88 ? 13.263 5.794 -3.085 1.00 95.44 88 ILE A O 1
ATOM 734 N N . GLN A 1 89 ? 13.477 3.905 -4.279 1.00 93.12 89 GLN A N 1
ATOM 735 C CA . GLN A 1 89 ? 14.544 4.354 -5.151 1.00 93.12 89 GLN A CA 1
ATOM 736 C C . GLN A 1 89 ? 14.086 4.193 -6.591 1.00 93.12 89 GLN A C 1
ATOM 738 O O . GLN A 1 89 ? 13.740 3.084 -7.010 1.00 93.12 89 GLN A O 1
ATOM 743 N N . ASN A 1 90 ? 14.125 5.283 -7.350 1.00 91.19 90 ASN A N 1
ATOM 744 C CA . ASN A 1 90 ? 13.908 5.199 -8.785 1.00 91.19 90 ASN A CA 1
ATOM 745 C C . ASN A 1 90 ? 15.128 4.546 -9.429 1.00 91.19 90 ASN A C 1
ATOM 747 O O . ASN A 1 90 ? 16.272 4.895 -9.133 1.00 91.19 90 ASN A O 1
ATOM 751 N N . LEU A 1 91 ? 14.884 3.585 -10.308 1.00 88.50 91 LEU A N 1
ATOM 752 C CA . LEU A 1 91 ? 15.914 2.970 -11.128 1.00 88.50 91 LEU A CA 1
ATOM 753 C C . LEU A 1 91 ? 15.813 3.545 -12.549 1.00 88.50 91 LEU A C 1
ATOM 755 O O . LEU A 1 91 ? 14.752 4.037 -12.939 1.00 88.50 91 LEU A O 1
ATOM 759 N N . PRO A 1 92 ? 16.901 3.509 -13.327 1.00 84.00 92 PRO A N 1
ATOM 760 C CA . PRO A 1 92 ? 16.879 3.918 -14.724 1.00 84.00 92 PRO A CA 1
ATOM 761 C C . PRO A 1 92 ? 15.761 3.225 -15.504 1.00 84.00 92 PRO A C 1
ATOM 763 O O . PRO A 1 92 ? 15.679 1.996 -15.527 1.00 84.00 92 PRO A O 1
ATOM 766 N N . LEU A 1 93 ? 14.922 4.013 -16.175 1.00 78.44 93 LEU A N 1
ATOM 767 C CA . LEU A 1 93 ? 13.987 3.477 -17.154 1.00 78.44 93 LEU A CA 1
ATOM 768 C C . LEU A 1 93 ? 14.758 3.162 -18.439 1.00 78.44 93 LEU A C 1
ATOM 770 O O . LEU A 1 93 ? 15.323 4.057 -19.067 1.00 78.44 93 LEU A O 1
ATOM 774 N N . ILE A 1 94 ? 14.767 1.893 -18.838 1.00 76.44 94 ILE A N 1
ATOM 775 C CA . ILE A 1 94 ? 15.338 1.465 -20.115 1.00 76.44 94 ILE A CA 1
ATOM 776 C C . ILE A 1 94 ? 14.199 1.407 -21.130 1.00 76.44 94 ILE A C 1
ATOM 778 O O . ILE A 1 94 ? 13.428 0.451 -21.150 1.00 76.44 94 ILE A O 1
ATOM 782 N N . VAL A 1 95 ? 14.088 2.438 -21.966 1.00 78.19 95 VAL A N 1
ATOM 783 C CA . VAL A 1 95 ? 13.134 2.461 -23.082 1.00 78.19 95 VAL A CA 1
ATOM 784 C C . VAL A 1 95 ? 13.865 2.040 -24.362 1.00 78.19 95 VAL A C 1
ATOM 786 O O . VAL A 1 95 ? 14.866 2.680 -24.698 1.00 78.19 95 VAL A O 1
ATOM 789 N N . PRO A 1 96 ? 13.412 1.006 -25.097 1.00 80.75 96 PRO A N 1
ATOM 790 C CA . PRO A 1 96 ? 13.974 0.667 -26.405 1.00 80.75 96 PRO A CA 1
ATOM 791 C C . PRO A 1 96 ? 13.905 1.853 -27.373 1.00 80.75 96 PRO A C 1
ATOM 793 O O . PRO A 1 96 ? 12.932 2.601 -27.356 1.00 80.75 96 PRO A O 1
ATOM 796 N N . GLN A 1 97 ? 14.899 2.012 -28.252 1.00 81.00 97 GLN A N 1
ATOM 797 C CA . GLN A 1 97 ? 14.947 3.139 -29.196 1.00 81.00 97 GLN A CA 1
ATOM 798 C C . GLN A 1 97 ? 13.692 3.222 -30.079 1.00 81.00 97 GLN A C 1
ATOM 800 O O . GLN A 1 97 ? 13.152 4.309 -30.260 1.00 81.00 97 GLN A O 1
ATOM 805 N N . ALA A 1 98 ? 13.182 2.075 -30.542 1.00 79.88 98 ALA A N 1
ATOM 806 C CA . ALA A 1 98 ? 11.926 2.004 -31.288 1.00 79.88 98 ALA A CA 1
ATOM 807 C C . ALA A 1 98 ? 10.752 2.605 -30.494 1.00 79.88 98 ALA A C 1
ATOM 809 O O . ALA A 1 98 ? 9.993 3.404 -31.024 1.00 79.88 98 ALA A O 1
ATOM 810 N N . SER A 1 99 ? 10.651 2.306 -29.195 1.00 81.06 99 SER A N 1
ATOM 811 C CA . SER A 1 99 ? 9.601 2.851 -28.325 1.00 81.06 99 SER A CA 1
ATOM 812 C C . SER A 1 99 ? 9.765 4.349 -28.037 1.00 81.06 99 SER A C 1
ATOM 814 O O . SER A 1 99 ? 8.776 5.015 -27.759 1.00 81.06 99 SER A O 1
ATOM 816 N N . GLN A 1 100 ? 10.986 4.894 -28.102 1.00 80.31 100 GLN A N 1
ATOM 817 C CA . GLN A 1 100 ? 11.237 6.335 -27.925 1.00 80.31 100 GLN A CA 1
ATOM 818 C C . GLN A 1 100 ? 10.794 7.164 -29.138 1.00 80.31 100 GLN A C 1
ATOM 820 O O . GLN A 1 100 ? 10.501 8.347 -28.994 1.00 80.31 100 GLN A O 1
ATOM 825 N N . GLN A 1 101 ? 10.783 6.553 -30.324 1.00 83.94 101 GLN A N 1
ATOM 826 C CA . GLN A 1 101 ? 10.453 7.204 -31.596 1.00 83.94 101 GLN A CA 1
ATOM 827 C C . GLN A 1 101 ? 9.052 6.836 -32.104 1.00 83.94 101 GLN A C 1
ATOM 829 O O . GLN A 1 101 ? 8.633 7.350 -33.138 1.00 83.94 101 GLN A O 1
ATOM 834 N N . ALA A 1 102 ? 8.342 5.971 -31.375 1.00 81.19 102 ALA A N 1
ATOM 835 C CA . ALA A 1 102 ? 7.063 5.426 -31.797 1.00 81.19 102 ALA A CA 1
ATOM 836 C C . ALA A 1 102 ? 5.985 6.512 -31.950 1.00 81.19 102 ALA A C 1
ATOM 838 O O . ALA A 1 102 ? 5.758 7.333 -31.056 1.00 81.19 102 ALA A O 1
ATOM 839 N N . LEU A 1 103 ? 5.271 6.471 -33.068 1.00 84.81 103 LEU A N 1
ATOM 840 C CA . LEU A 1 103 ? 4.137 7.318 -33.400 1.00 84.81 103 LEU A CA 1
ATOM 841 C C . LEU A 1 103 ? 2.821 6.626 -33.027 1.00 84.81 103 LEU A C 1
ATOM 843 O O . LEU A 1 103 ? 2.684 5.407 -33.093 1.00 84.81 103 LEU A O 1
ATOM 847 N N . LEU A 1 104 ? 1.792 7.411 -32.690 1.00 80.88 104 LEU A N 1
ATOM 848 C CA . LEU A 1 104 ? 0.492 6.880 -32.251 1.00 80.88 104 LEU A CA 1
ATOM 849 C C . LEU A 1 104 ? -0.148 5.902 -33.257 1.00 80.88 104 LEU A C 1
ATOM 851 O O . LEU A 1 104 ? -0.855 4.984 -32.853 1.00 80.88 104 LEU A O 1
ATOM 855 N N . HIS A 1 105 ? 0.070 6.089 -34.561 1.00 80.12 105 HIS A N 1
ATOM 856 C CA . HIS A 1 105 ? -0.497 5.202 -35.580 1.00 80.12 105 HIS A CA 1
ATOM 857 C C . HIS A 1 105 ? 0.208 3.839 -35.649 1.00 80.12 105 HIS A C 1
ATOM 859 O O . HIS A 1 105 ? -0.429 2.859 -36.022 1.00 80.12 105 HIS A O 1
ATOM 865 N N . GLU A 1 106 ? 1.475 3.753 -35.236 1.00 76.56 106 GLU A N 1
ATOM 866 C CA . GLU A 1 106 ? 2.237 2.498 -35.171 1.00 76.56 106 GLU A CA 1
ATOM 867 C C . GLU A 1 106 ? 1.709 1.592 -34.049 1.00 76.56 106 GLU A C 1
ATOM 869 O O . GLU A 1 106 ? 1.767 0.371 -34.162 1.00 76.56 106 GLU A O 1
ATOM 874 N N . TYR A 1 107 ? 1.073 2.175 -33.020 1.00 68.12 107 TYR A N 1
ATOM 875 C CA . TYR A 1 107 ? 0.380 1.424 -31.966 1.00 68.12 107 TYR A CA 1
ATOM 876 C C . TYR A 1 107 ? -0.866 0.664 -32.440 1.00 68.12 107 TYR A C 1
ATOM 878 O O . TYR A 1 107 ? -1.376 -0.185 -31.717 1.00 68.12 107 TYR A O 1
ATOM 886 N N . ARG A 1 108 ? -1.388 0.979 -33.630 1.00 68.06 108 ARG A N 1
ATOM 887 C CA . ARG A 1 108 ? -2.558 0.303 -34.214 1.00 68.06 108 ARG A CA 1
ATOM 888 C C . ARG A 1 108 ? -2.169 -0.821 -35.178 1.00 68.06 108 ARG A C 1
ATOM 890 O O . ARG A 1 108 ? -3.049 -1.400 -35.810 1.00 68.06 108 ARG A O 1
ATOM 897 N N . GLY A 1 109 ? -0.871 -1.092 -35.333 1.00 65.69 109 GLY A N 1
ATOM 898 C CA . GLY A 1 109 ? -0.383 -2.215 -36.126 1.00 65.69 109 GLY A CA 1
ATOM 899 C C . GLY A 1 109 ? -0.726 -3.548 -35.461 1.00 65.69 109 GLY A C 1
ATOM 900 O O . GLY A 1 109 ? -0.611 -3.684 -34.246 1.00 65.69 109 GLY A O 1
ATOM 901 N N . GLY A 1 110 ? -1.120 -4.545 -36.258 1.00 59.44 110 GLY A N 1
ATOM 902 C CA . GLY A 1 110 ? -1.477 -5.886 -35.769 1.00 59.44 110 GLY A CA 1
ATOM 903 C C . GLY A 1 110 ? -0.314 -6.685 -35.163 1.00 59.44 110 GLY A C 1
ATOM 9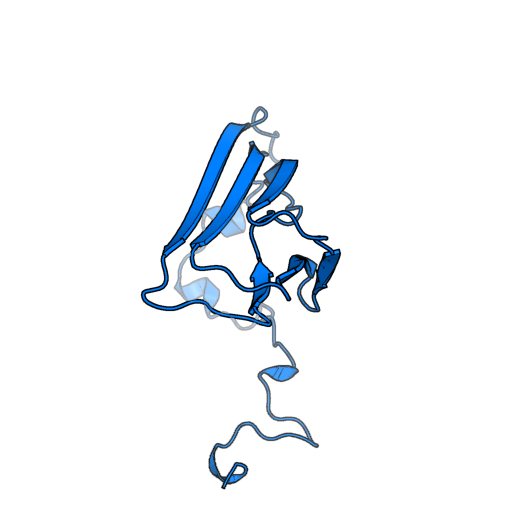04 O O . GLY A 1 110 ? -0.539 -7.757 -34.612 1.00 59.44 110 GLY A O 1
ATOM 905 N N . ASP A 1 111 ? 0.912 -6.162 -35.246 1.00 64.12 111 ASP A N 1
ATOM 906 C CA . ASP A 1 111 ? 2.130 -6.785 -34.716 1.00 64.12 111 ASP A CA 1
ATOM 907 C C . ASP A 1 111 ? 2.362 -6.496 -33.225 1.00 64.12 111 ASP A C 1
ATOM 909 O O . ASP A 1 111 ? 3.291 -7.038 -32.623 1.00 64.12 111 ASP A O 1
ATOM 913 N N . ILE A 1 112 ? 1.539 -5.642 -32.608 1.00 63.56 112 ILE A N 1
ATOM 914 C CA . ILE A 1 112 ? 1.568 -5.443 -31.161 1.00 63.56 112 ILE A CA 1
ATOM 915 C C . ILE A 1 112 ? 0.676 -6.514 -30.542 1.00 63.56 112 ILE A C 1
ATOM 917 O O . ILE A 1 112 ? -0.538 -6.463 -30.740 1.00 63.56 112 ILE A O 1
ATOM 921 N N . PRO A 1 113 ? 1.230 -7.475 -29.779 1.00 59.25 113 PRO A N 1
ATOM 922 C CA . PRO A 1 113 ? 0.400 -8.378 -29.008 1.00 59.25 113 PRO A CA 1
ATOM 923 C C . PRO A 1 113 ? -0.379 -7.535 -28.002 1.00 59.25 113 PRO A C 1
ATOM 925 O O . PRO A 1 113 ? 0.167 -7.079 -26.993 1.00 59.25 113 PRO A O 1
ATOM 928 N N . GLU A 1 114 ? -1.658 -7.297 -28.286 1.00 57.75 114 GLU A N 1
ATOM 929 C CA . GLU A 1 114 ? -2.578 -6.817 -27.271 1.00 57.75 114 GLU A CA 1
ATOM 930 C C . GLU A 1 114 ? -2.482 -7.807 -26.113 1.00 57.75 114 GLU A C 1
ATOM 932 O O . GLU A 1 114 ? -2.661 -9.013 -26.300 1.00 57.75 114 GLU A O 1
ATOM 937 N N . GLN A 1 115 ? -2.156 -7.324 -24.911 1.00 58.84 115 GLN A N 1
ATOM 938 C CA . GLN A 1 115 ? -2.315 -8.140 -23.715 1.00 58.84 115 GLN A CA 1
ATOM 939 C C . GLN A 1 115 ? -3.807 -8.413 -23.553 1.00 58.84 115 GLN A C 1
ATOM 941 O O . GLN A 1 115 ? -4.545 -7.655 -22.928 1.00 58.84 115 GLN A O 1
ATOM 946 N N . THR A 1 116 ? -4.273 -9.494 -24.167 1.00 56.72 116 THR A N 1
ATOM 947 C CA . THR A 1 116 ? -5.646 -9.937 -24.039 1.00 56.72 116 THR A CA 1
ATOM 948 C C . THR A 1 116 ? -5.754 -10.629 -22.691 1.00 56.72 116 THR A C 1
ATOM 950 O O . THR A 1 116 ? -5.395 -11.794 -22.522 1.00 56.72 116 THR A O 1
ATOM 953 N N . TRP A 1 117 ? -6.221 -9.902 -21.682 1.00 61.31 117 TRP A N 1
ATOM 954 C CA . TRP A 1 117 ? -6.595 -10.531 -20.424 1.00 61.31 117 TRP A CA 1
ATOM 955 C C . TRP A 1 117 ? -7.815 -11.408 -20.673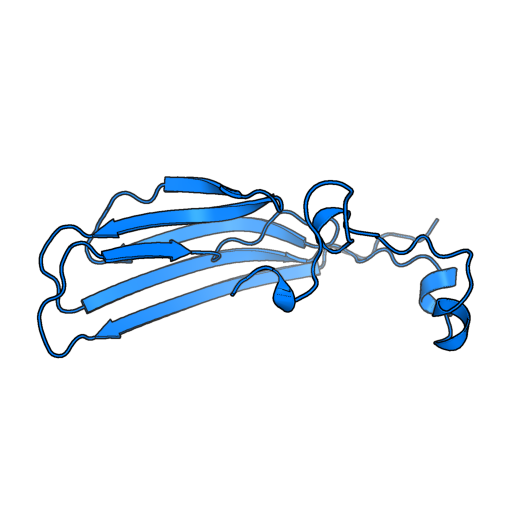 1.00 61.31 117 TRP A C 1
ATOM 957 O O . TRP A 1 117 ? -8.907 -10.896 -20.906 1.00 61.31 117 TRP A O 1
ATOM 967 N N . ALA A 1 118 ? -7.637 -12.729 -20.626 1.00 62.19 118 ALA A N 1
ATOM 968 C CA . ALA A 1 118 ? -8.700 -13.685 -20.938 1.00 62.19 118 ALA A CA 1
ATOM 969 C C . ALA A 1 118 ? -9.970 -13.477 -20.087 1.00 62.19 118 ALA A C 1
ATOM 971 O O . ALA A 1 118 ? -11.069 -13.714 -20.568 1.00 62.19 118 ALA A O 1
ATOM 972 N N . TYR A 1 119 ? -9.840 -12.965 -18.857 1.00 66.12 119 TYR A N 1
ATOM 973 C CA . TYR A 1 119 ? -10.978 -12.641 -17.984 1.00 66.12 119 TYR A CA 1
ATOM 974 C C . TYR A 1 119 ? -11.759 -11.380 -18.406 1.00 66.12 119 TYR A C 1
ATOM 976 O O . TYR A 1 119 ? -12.856 -11.137 -17.909 1.00 66.12 119 TYR A O 1
ATOM 984 N N . LEU A 1 120 ? -11.209 -10.565 -19.310 1.00 65.06 120 LEU A N 1
ATOM 985 C CA . LEU A 1 120 ? -11.903 -9.460 -19.975 1.00 65.06 120 LEU A CA 1
ATOM 986 C C . LEU A 1 120 ? -12.482 -9.883 -21.330 1.00 65.06 120 LEU A C 1
ATOM 988 O O . LEU A 1 120 ? -13.050 -9.044 -22.025 1.00 65.06 120 LEU A O 1
ATOM 992 N N . GLN A 1 121 ? -12.372 -11.151 -21.710 1.00 72.06 121 GLN A N 1
ATOM 993 C CA . GLN A 1 121 ? -12.972 -11.675 -22.930 1.00 72.06 121 GLN A CA 1
ATOM 994 C C . GLN A 1 121 ? -14.162 -12.563 -22.589 1.00 72.06 121 GLN A C 1
ATOM 996 O O . GLN A 1 121 ? -14.241 -13.133 -21.499 1.00 72.06 121 GLN A O 1
ATOM 1001 N N . ASP A 1 122 ? -15.089 -12.681 -23.533 1.00 71.44 122 ASP A N 1
ATOM 1002 C CA . ASP A 1 122 ? -16.099 -13.725 -23.456 1.00 71.44 122 ASP A CA 1
ATOM 1003 C C . ASP A 1 122 ? -15.398 -15.082 -23.503 1.00 71.44 122 ASP A C 1
ATOM 1005 O O . ASP A 1 122 ? -14.541 -15.348 -24.347 1.00 71.44 122 ASP A O 1
ATOM 1009 N N . SER A 1 123 ? -15.762 -15.949 -22.572 1.00 70.25 123 SER A N 1
ATOM 1010 C CA . SER A 1 123 ? -15.330 -17.337 -22.564 1.00 70.25 123 SER A CA 1
ATOM 1011 C C . SER A 1 123 ? -16.512 -18.242 -22.877 1.00 70.25 123 SER A C 1
ATOM 1013 O O . SER A 1 123 ? -17.671 -17.839 -22.812 1.00 70.25 123 SER A O 1
ATOM 1015 N N . ARG A 1 124 ? -16.226 -19.521 -23.133 1.00 75.38 124 ARG A N 1
ATOM 1016 C CA . ARG A 1 124 ? -17.261 -20.552 -23.283 1.00 75.38 124 ARG A CA 1
ATOM 1017 C C . ARG A 1 124 ? -18.208 -20.641 -22.073 1.00 75.38 124 ARG A C 1
ATOM 1019 O O . ARG A 1 124 ? -19.332 -21.105 -22.231 1.00 75.38 124 ARG A O 1
ATOM 1026 N N . PHE A 1 125 ? -17.744 -20.258 -20.881 1.00 74.06 125 PHE A N 1
ATOM 1027 C CA . PHE A 1 125 ? -18.477 -20.439 -19.623 1.00 74.06 125 PHE A CA 1
ATOM 1028 C C . PHE A 1 125 ? -19.030 -19.136 -19.037 1.00 74.06 125 PHE A C 1
ATOM 1030 O O . PHE A 1 125 ? -20.015 -19.168 -18.308 1.00 74.06 125 PHE A O 1
ATOM 1037 N N . VAL A 1 126 ? -18.405 -17.999 -19.340 1.00 64.00 126 VAL A N 1
ATOM 1038 C CA . VAL A 1 126 ? -18.765 -16.680 -18.812 1.00 64.00 126 VAL A CA 1
ATOM 1039 C C . VAL A 1 126 ? -18.741 -15.686 -19.960 1.00 64.00 126 VAL A C 1
ATOM 1041 O O . VAL A 1 126 ? -17.678 -15.422 -20.523 1.00 64.00 126 VAL A O 1
ATOM 1044 N N . PHE A 1 127 ? -19.907 -15.132 -20.275 1.00 72.38 127 PHE A N 1
ATOM 1045 C CA . PHE A 1 127 ? -20.067 -14.040 -21.228 1.00 72.38 127 PHE A CA 1
ATOM 1046 C C . PHE A 1 127 ? -20.161 -12.717 -20.452 1.00 72.38 127 PHE A C 1
ATOM 1048 O O . PHE A 1 127 ? -20.738 -12.656 -19.367 1.00 72.38 127 PHE A O 1
ATOM 1055 N N . ARG A 1 128 ? -19.596 -11.636 -20.983 1.00 65.81 128 ARG A N 1
ATOM 1056 C CA . ARG A 1 128 ? -19.573 -10.299 -20.372 1.00 65.81 128 ARG A CA 1
ATOM 1057 C C . ARG A 1 128 ? -20.846 -9.496 -20.639 1.00 65.81 128 ARG A C 1
ATOM 1059 O O . ARG A 1 128 ? -20.958 -8.363 -20.173 1.00 65.81 128 ARG A O 1
ATOM 1066 N N . HIS A 1 129 ? -21.809 -10.047 -21.382 1.00 68.81 129 HIS A N 1
ATOM 1067 C CA . HIS A 1 129 ? -23.033 -9.330 -21.724 1.00 68.81 129 HIS A CA 1
ATOM 1068 C C . HIS A 1 129 ? -23.908 -9.094 -20.470 1.00 68.81 129 HIS A C 1
ATOM 1070 O O . HIS A 1 129 ? -24.249 -10.042 -19.765 1.00 68.81 129 HIS A O 1
ATOM 1076 N N . PRO A 1 130 ? -24.360 -7.859 -20.190 1.00 61.59 130 PRO A N 1
ATOM 1077 C CA . PRO A 1 130 ? -25.102 -7.530 -18.963 1.00 61.59 130 PRO A CA 1
ATOM 1078 C C . PRO A 1 130 ? -26.491 -8.184 -18.852 1.00 61.59 130 PRO A C 1
ATOM 1080 O O . PRO A 1 130 ? -27.152 -8.070 -17.826 1.00 61.59 130 PRO A O 1
ATOM 1083 N N . GLN A 1 131 ? -26.965 -8.879 -19.890 1.00 64.25 131 GLN A N 1
ATOM 1084 C CA . GLN A 1 131 ? -28.267 -9.555 -19.879 1.00 64.25 131 GLN A CA 1
ATOM 1085 C C . GLN A 1 131 ? -28.296 -10.826 -19.015 1.00 64.25 131 GLN A C 1
ATOM 1087 O O . GLN A 1 131 ? -29.380 -11.289 -18.692 1.00 64.25 131 GLN A O 1
ATOM 1092 N N . ILE A 1 132 ? -27.133 -11.354 -18.623 1.00 57.53 132 ILE A N 1
ATOM 1093 C CA . ILE A 1 132 ? -26.993 -12.616 -17.875 1.00 57.53 132 ILE A CA 1
ATOM 1094 C C . ILE A 1 132 ? -26.994 -12.386 -16.348 1.00 57.53 132 ILE A C 1
ATOM 1096 O O . ILE A 1 132 ? -26.956 -13.338 -15.580 1.00 57.53 132 ILE A O 1
ATOM 1100 N N . TRP A 1 133 ? -26.997 -11.121 -15.911 1.00 53.25 133 TRP A N 1
ATOM 1101 C CA . TRP A 1 133 ? -26.932 -10.697 -14.503 1.00 53.25 133 TRP A CA 1
ATOM 1102 C C . TRP A 1 133 ? -28.294 -10.201 -13.975 1.00 53.25 133 TRP A C 1
ATOM 1104 O O . TRP A 1 133 ? -28.352 -9.544 -12.938 1.00 53.25 133 TRP A O 1
ATOM 1114 N N . ARG A 1 134 ? -29.374 -10.467 -14.720 1.00 46.12 134 ARG A N 1
ATOM 1115 C CA . ARG A 1 134 ? -30.767 -10.285 -14.292 1.00 46.12 134 ARG A CA 1
ATOM 1116 C C . ARG A 1 134 ? -31.335 -11.619 -13.838 1.00 46.12 134 ARG A C 1
ATOM 1118 O O . ARG A 1 134 ? -32.137 -11.587 -12.884 1.00 46.12 134 ARG A O 1
#

pLDDT: mean 85.27, std 14.63, range [46.12, 98.5]

Sequence (134 aa):
MGQPLPPGPIFKVLHRTVFDYDAPVRDSLNTLHLEPRTFPFQRTLSAVVKVLPATRVRRFHDLFENVTHHFEVLGDHRRLEIESRIRIQNLPLIVPQASQQALLHEYRGGDIPEQTWAYLQDSRFVFRHPQIWR